Protein AF-A0A3P8JM02-F1 (afdb_monomer_lite)

Secondary structure (DSSP, 8-state):
--HHHHHHHHHHHHHHHH-----------------TTEEEEETTTEEEEEESS--HHHHHHTT--TT---EEEEE-SSBSHHHHHHHHHHHHTSS--------EE-GGGSSSEE-

InterPro domains:
  IPR037233 CcmK-like superfamily [G3DSA:3.30.70.1710] (45-115)
  IPR044870 Bacterial microcompartment (BMC) circularly permuted domain [PS51931] (37-115)

Foldseek 3Di:
DVVVVVVVVVVVVVVVVVPPPPPPQPPPPPPPPPDPQFDDADPQRKTKGKDQADDPVCCVVVVHDPVPRMDIDIWGQADQVVVVVVVVVVVVVDVDDDRDRDWDCGNPPDGGTID

Sequence (115 aa):
MRDNLVEQIISEVMNKQTDVSTNKKTAASFAGCGLTEFVGTALGHTIGLVIANVDHQLHEVMNIDKKYRSIGILGARTGAGPHIFAADEAIKATNSEILSIELARDTEGGGGTAA

pLDDT: mean 83.28, std 16.75, range [39.06, 96.75]

Structure (mmCIF, N/CA/C/O backbone):
data_AF-A0A3P8JM02-F1
#
_entry.id   AF-A0A3P8JM02-F1
#
loop_
_atom_site.group_PDB
_atom_site.id
_atom_site.type_symbol
_atom_site.label_atom_id
_atom_site.label_alt_id
_atom_site.label_comp_id
_atom_site.label_asym_id
_atom_site.label_entity_id
_atom_site.label_seq_id
_atom_site.pdbx_PDB_ins_code
_atom_site.Cartn_x
_atom_site.Cartn_y
_atom_site.Cartn_z
_atom_site.occupancy
_atom_site.B_iso_or_equiv
_atom_site.auth_seq_id
_atom_site.auth_comp_id
_atom_site.auth_asym_id
_atom_site.auth_atom_id
_atom_site.pdbx_PDB_model_num
ATOM 1 N N . MET A 1 1 ? 39.048 41.957 -17.847 1.00 60.03 1 MET A N 1
ATOM 2 C CA . MET A 1 1 ? 38.710 40.753 -18.652 1.00 60.03 1 MET A CA 1
ATOM 3 C C . MET A 1 1 ? 38.317 39.543 -17.804 1.00 60.03 1 MET A C 1
ATOM 5 O O . MET A 1 1 ? 37.527 38.754 -18.292 1.00 60.03 1 MET A O 1
ATOM 9 N N . ARG A 1 2 ? 38.813 39.382 -16.563 1.00 61.50 2 ARG A N 1
ATOM 10 C CA . ARG A 1 2 ? 38.375 38.297 -15.660 1.00 61.50 2 ARG A CA 1
ATOM 11 C C . ARG A 1 2 ? 37.018 38.566 -14.994 1.00 61.50 2 ARG A C 1
ATOM 13 O O . ARG A 1 2 ? 36.247 37.633 -14.833 1.00 61.50 2 ARG A O 1
ATOM 20 N N . ASP A 1 3 ? 36.702 39.825 -14.702 1.00 67.12 3 ASP A N 1
ATOM 21 C CA . ASP A 1 3 ? 35.469 40.193 -13.980 1.00 67.12 3 ASP A CA 1
ATOM 22 C C . ASP A 1 3 ? 34.203 39.961 -14.820 1.00 67.12 3 ASP A C 1
ATOM 24 O O . ASP A 1 3 ? 33.205 39.456 -14.322 1.00 67.12 3 ASP A O 1
ATOM 28 N N . ASN A 1 4 ? 34.303 40.191 -16.132 1.00 72.12 4 ASN A N 1
ATOM 29 C CA . ASN A 1 4 ? 33.218 39.959 -17.091 1.00 72.12 4 ASN A CA 1
ATOM 30 C C . ASN A 1 4 ? 32.846 38.465 -17.207 1.00 72.12 4 ASN A C 1
ATOM 32 O O . ASN A 1 4 ? 31.700 38.110 -17.458 1.00 72.12 4 ASN A O 1
ATOM 36 N N . LEU A 1 5 ? 33.827 37.577 -16.997 1.00 72.31 5 LEU A N 1
ATOM 37 C CA . LEU A 1 5 ? 33.626 36.130 -17.059 1.00 72.31 5 LEU A CA 1
ATOM 38 C C . LEU A 1 5 ? 32.936 35.607 -15.792 1.00 72.31 5 LEU A C 1
ATOM 40 O O . LEU A 1 5 ? 32.111 34.703 -15.860 1.00 72.31 5 LEU A O 1
ATOM 44 N N . VAL A 1 6 ? 33.252 36.198 -14.637 1.00 77.19 6 VAL A N 1
ATOM 45 C CA . VAL A 1 6 ? 32.606 35.870 -13.359 1.00 77.19 6 VAL A CA 1
ATOM 46 C C . VAL A 1 6 ? 31.141 36.305 -13.379 1.00 77.19 6 VAL A C 1
ATOM 48 O O . VAL A 1 6 ? 30.276 35.552 -12.944 1.00 77.19 6 VAL A O 1
ATOM 51 N N . GLU A 1 7 ? 30.844 37.469 -13.952 1.00 75.00 7 GLU A N 1
ATOM 52 C CA . GLU A 1 7 ? 29.476 37.973 -14.098 1.00 75.00 7 GLU A CA 1
ATOM 53 C C . GLU A 1 7 ? 28.639 37.117 -15.071 1.00 75.00 7 GLU A C 1
ATOM 55 O O . GLU A 1 7 ? 27.475 36.809 -14.797 1.00 75.00 7 GLU A O 1
ATOM 60 N N . GLN A 1 8 ? 29.252 36.615 -16.152 1.00 75.88 8 GLN A N 1
ATOM 61 C CA . GLN A 1 8 ? 28.626 35.618 -17.030 1.00 75.88 8 GLN A CA 1
ATOM 62 C C . GLN A 1 8 ? 28.358 34.287 -16.316 1.00 75.88 8 GLN A C 1
ATOM 64 O O . GLN A 1 8 ? 27.265 33.748 -16.437 1.00 75.88 8 GLN A O 1
ATOM 69 N N . ILE A 1 9 ? 29.301 33.775 -15.522 1.00 78.44 9 ILE A N 1
ATOM 70 C CA . ILE A 1 9 ? 29.109 32.512 -14.788 1.00 78.44 9 ILE A CA 1
ATOM 71 C C . ILE A 1 9 ? 28.016 32.654 -13.719 1.00 78.44 9 ILE A C 1
ATOM 73 O O . ILE A 1 9 ? 27.188 31.761 -13.564 1.00 78.44 9 ILE A O 1
ATOM 77 N N . ILE A 1 10 ? 27.974 33.777 -12.995 1.00 78.31 10 ILE A N 1
ATOM 78 C CA . ILE A 1 10 ? 26.951 34.025 -11.968 1.00 78.31 10 ILE A CA 1
ATOM 79 C C . ILE A 1 10 ? 25.565 34.161 -12.611 1.00 78.31 10 ILE A C 1
ATOM 81 O O . ILE A 1 10 ? 24.613 33.548 -12.130 1.00 78.31 10 ILE A O 1
ATOM 85 N N . SER A 1 11 ? 25.445 34.902 -13.717 1.00 76.00 11 SER A N 1
ATOM 86 C CA . SER A 1 11 ? 24.171 35.035 -14.439 1.00 76.00 11 SER A CA 1
ATOM 87 C C . SER A 1 11 ? 23.699 33.709 -15.044 1.00 76.00 11 SER A C 1
ATOM 89 O O . SER A 1 11 ? 22.511 33.393 -14.980 1.00 76.00 11 SER A O 1
ATOM 91 N N . GLU A 1 12 ? 24.613 32.883 -15.552 1.00 74.31 12 GLU A N 1
ATOM 92 C CA . GLU A 1 12 ? 24.294 31.562 -16.091 1.00 74.31 12 GLU A CA 1
ATOM 93 C C . GLU A 1 12 ? 23.843 30.586 -14.990 1.00 74.31 12 GLU A C 1
ATOM 95 O O . GLU A 1 12 ? 22.878 29.853 -15.189 1.00 74.31 12 GLU A O 1
ATOM 100 N N . VAL A 1 13 ? 24.449 30.626 -13.794 1.00 76.06 13 VAL A N 1
ATOM 101 C CA . VAL A 1 13 ? 24.028 29.822 -12.627 1.00 76.06 13 VAL A CA 1
ATOM 102 C C . VAL A 1 13 ? 22.674 30.278 -12.075 1.00 76.06 13 VAL A C 1
ATOM 104 O O . VAL A 1 13 ? 21.839 29.432 -11.753 1.00 76.06 13 VAL A O 1
ATOM 107 N N . MET A 1 14 ? 22.414 31.589 -12.016 1.00 70.62 14 MET A N 1
ATOM 108 C CA . MET A 1 14 ? 21.114 32.118 -11.580 1.00 70.62 14 MET A CA 1
ATOM 109 C C . MET A 1 14 ? 19.988 31.757 -12.558 1.00 70.62 14 MET A C 1
ATOM 111 O O . MET A 1 14 ? 18.904 31.385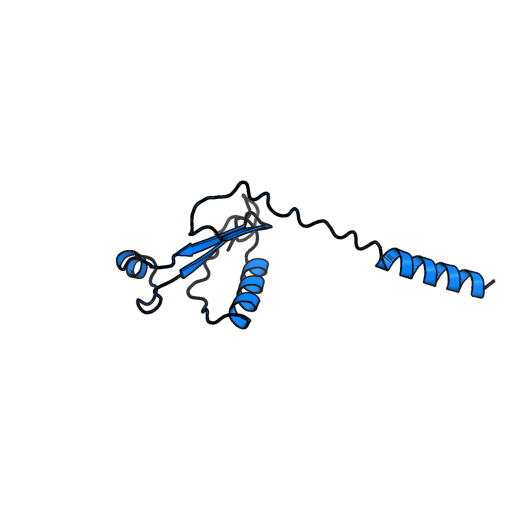 -12.113 1.00 70.62 14 MET A O 1
ATOM 115 N N . ASN A 1 15 ? 20.253 31.778 -13.868 1.00 67.56 15 ASN A N 1
ATOM 116 C CA . ASN A 1 15 ? 19.286 31.347 -14.882 1.00 67.56 15 ASN A CA 1
ATOM 117 C C . ASN A 1 15 ? 19.078 29.820 -14.883 1.00 67.56 15 ASN A C 1
ATOM 119 O O . ASN A 1 15 ? 17.959 29.342 -15.043 1.00 67.56 15 ASN A O 1
ATOM 123 N N . LYS A 1 16 ? 20.119 29.022 -14.613 1.00 63.81 16 LYS A N 1
ATOM 124 C CA . LYS A 1 16 ? 19.986 27.556 -14.512 1.00 63.81 16 LYS A CA 1
ATOM 125 C C . LYS A 1 16 ? 19.214 27.100 -13.271 1.00 63.81 16 LYS A C 1
ATOM 127 O O . LYS A 1 16 ? 18.683 25.993 -13.258 1.00 63.81 16 LYS A O 1
ATOM 132 N N . GLN A 1 17 ? 19.150 27.936 -12.233 1.00 52.75 17 GLN A N 1
ATOM 133 C CA . GLN A 1 17 ? 18.378 27.668 -11.019 1.00 52.75 17 GLN A CA 1
ATOM 134 C C . GLN A 1 17 ? 16.890 28.035 -11.172 1.00 52.75 17 GLN A C 1
ATOM 136 O O . GLN A 1 17 ? 16.057 27.503 -10.438 1.00 52.75 17 GLN A O 1
ATOM 141 N N . THR A 1 18 ? 16.533 28.876 -12.150 1.00 48.97 18 THR A N 1
ATOM 142 C CA . THR A 1 18 ? 15.137 29.180 -12.515 1.00 48.97 18 THR A CA 1
ATOM 143 C C . THR A 1 18 ? 14.584 28.261 -13.613 1.00 48.97 18 THR A C 1
ATOM 145 O O . THR A 1 18 ? 13.369 28.100 -13.697 1.00 48.97 18 THR A O 1
ATOM 148 N N . ASP A 1 19 ? 15.449 27.562 -14.357 1.00 44.47 19 ASP A N 1
ATOM 149 C CA . ASP A 1 19 ? 15.095 26.509 -15.327 1.00 44.47 19 ASP A CA 1
ATOM 150 C C . ASP A 1 19 ? 14.872 25.116 -14.706 1.00 44.47 19 ASP A C 1
ATOM 152 O O . ASP A 1 19 ? 14.818 24.097 -15.406 1.00 44.47 19 ASP A O 1
ATOM 156 N N . VAL A 1 20 ? 14.599 25.046 -13.397 1.00 45.78 20 VAL A N 1
ATOM 157 C CA . VAL A 1 20 ? 13.719 23.983 -12.896 1.00 45.78 20 VAL A CA 1
ATOM 158 C C . VAL A 1 20 ? 12.319 24.351 -13.362 1.00 45.78 20 VAL A C 1
ATOM 160 O O . VAL A 1 20 ? 11.488 24.852 -12.605 1.00 45.78 20 VAL A O 1
ATOM 163 N N . SER A 1 21 ? 12.087 24.120 -14.655 1.00 43.91 21 SER A N 1
ATOM 164 C CA . SER A 1 21 ? 10.765 23.925 -15.212 1.00 43.91 21 SER A CA 1
ATOM 165 C C . SER A 1 21 ? 10.057 22.984 -14.252 1.00 43.91 21 SER A C 1
ATOM 167 O O . SER A 1 21 ? 10.330 21.786 -14.158 1.00 43.91 21 SER A O 1
ATOM 169 N N . THR A 1 22 ? 9.202 23.588 -13.435 1.00 42.00 22 THR A N 1
ATOM 170 C CA . THR A 1 22 ? 8.213 22.900 -12.641 1.00 42.00 22 THR A CA 1
ATOM 171 C C . THR A 1 22 ? 7.375 22.206 -13.686 1.00 42.00 22 THR A C 1
ATOM 173 O O . THR A 1 22 ? 6.466 22.796 -14.267 1.00 42.00 22 THR A O 1
ATOM 176 N N . ASN A 1 23 ? 7.770 20.972 -14.006 1.00 42.00 23 ASN A N 1
ATOM 177 C CA . ASN A 1 23 ? 6.965 20.036 -14.745 1.00 42.00 23 ASN A CA 1
ATOM 178 C C . ASN A 1 23 ? 5.676 20.010 -13.943 1.00 42.00 23 ASN A C 1
ATOM 180 O O . ASN A 1 23 ? 5.647 19.463 -12.836 1.00 42.00 23 ASN A O 1
ATOM 184 N N . LYS A 1 24 ? 4.688 20.782 -14.415 1.00 42.50 24 LYS A N 1
ATOM 185 C CA . LYS A 1 24 ? 3.355 20.858 -13.849 1.00 42.50 24 LYS A CA 1
ATOM 186 C C . LYS A 1 24 ? 2.958 19.404 -13.783 1.00 42.50 24 LYS A C 1
ATOM 188 O O . LYS A 1 24 ? 2.650 18.818 -14.816 1.00 42.50 24 LYS A O 1
ATOM 193 N N . LYS A 1 25 ? 3.049 18.818 -12.584 1.00 43.56 25 LYS A N 1
ATOM 194 C CA . LYS A 1 25 ? 2.441 17.534 -12.284 1.00 43.56 25 LYS A CA 1
ATOM 195 C C . LYS A 1 25 ? 1.042 17.713 -12.822 1.00 43.56 25 LYS A C 1
ATOM 197 O O . LYS A 1 25 ? 0.338 18.605 -12.345 1.00 43.56 25 LYS A O 1
ATOM 202 N N . THR A 1 26 ? 0.719 17.009 -13.900 1.00 39.06 26 THR A N 1
ATOM 203 C CA . THR A 1 26 ? -0.619 17.009 -14.458 1.00 39.06 26 THR A CA 1
ATOM 204 C C . THR A 1 26 ? -1.476 16.616 -13.274 1.00 39.06 26 THR A C 1
ATOM 206 O O . THR A 1 26 ? -1.395 15.477 -12.815 1.00 39.06 26 THR A O 1
ATOM 209 N N . ALA A 1 27 ? -2.153 17.593 -12.666 1.00 45.84 27 ALA A N 1
ATOM 210 C CA . ALA A 1 27 ? -3.122 17.315 -11.633 1.00 45.84 27 ALA A CA 1
ATOM 211 C C . ALA A 1 27 ? -4.074 16.359 -12.330 1.00 45.84 27 ALA A C 1
ATOM 213 O O . ALA A 1 27 ? -4.656 16.731 -13.354 1.00 45.84 27 ALA A O 1
ATOM 214 N N . ALA A 1 28 ? -4.071 15.099 -11.890 1.00 50.12 28 ALA A N 1
ATOM 215 C CA . ALA A 1 28 ? -4.903 14.078 -12.484 1.00 50.12 28 ALA A CA 1
ATOM 216 C C . ALA A 1 28 ? -6.301 14.684 -12.567 1.00 50.12 28 ALA A C 1
ATOM 218 O O . ALA A 1 28 ? -6.834 15.177 -11.574 1.00 50.12 28 ALA A O 1
ATOM 219 N N . SER A 1 29 ? -6.807 14.782 -13.791 1.00 46.41 29 SER A N 1
ATOM 220 C CA . SER A 1 29 ? -8.137 15.284 -14.079 1.00 46.41 29 SER A CA 1
ATOM 221 C C . SER A 1 29 ? -9.110 14.460 -13.244 1.00 46.41 29 SER A C 1
ATOM 223 O O . SER A 1 29 ? -9.401 13.320 -13.601 1.00 46.41 29 SER A O 1
ATOM 225 N N . PHE A 1 30 ? -9.593 15.015 -12.130 1.00 54.94 30 PHE A N 1
ATOM 226 C CA . PHE A 1 30 ? -10.674 14.440 -11.335 1.00 54.94 30 PHE A CA 1
ATOM 227 C C . PHE A 1 30 ? -11.985 14.614 -12.114 1.00 54.94 30 PHE A C 1
ATOM 229 O O . PHE A 1 30 ? -12.887 15.339 -11.703 1.00 54.94 30 PHE A O 1
ATOM 236 N N . ALA A 1 31 ? -12.099 13.953 -13.267 1.00 57.09 31 ALA A N 1
ATOM 237 C CA . ALA A 1 31 ? -13.394 13.522 -13.769 1.00 57.09 31 ALA A CA 1
ATOM 238 C C . ALA A 1 31 ? -13.875 12.476 -12.753 1.00 57.09 31 ALA A C 1
ATOM 240 O O . ALA A 1 31 ? -13.504 11.308 -12.820 1.00 57.09 31 ALA A O 1
ATOM 241 N N . GLY A 1 32 ? -14.506 12.987 -11.693 1.00 60.34 32 GLY A N 1
ATOM 242 C CA . GLY A 1 32 ? -14.510 12.392 -10.364 1.00 60.34 32 GLY A CA 1
ATOM 243 C C . GLY A 1 32 ? -15.092 10.991 -10.347 1.00 60.34 32 GLY A C 1
ATOM 244 O O . GLY A 1 32 ? -16.288 10.804 -10.564 1.00 60.34 32 GLY A O 1
ATOM 245 N N . CYS A 1 33 ? -14.246 10.013 -10.033 1.00 70.62 33 CYS A N 1
ATOM 246 C CA . CYS A 1 33 ? -14.717 8.743 -9.514 1.00 70.62 33 CYS A CA 1
ATOM 247 C C . CYS A 1 33 ? -15.559 9.049 -8.265 1.00 70.62 33 CYS A C 1
ATOM 249 O O . CYS A 1 33 ? -15.034 9.554 -7.277 1.00 70.62 33 CYS A O 1
ATOM 251 N N . GLY A 1 34 ? -16.871 8.811 -8.334 1.00 83.56 34 GLY A N 1
ATOM 252 C CA . GLY A 1 34 ? -17.809 9.074 -7.235 1.00 83.56 34 GLY A CA 1
ATOM 253 C C . GLY A 1 34 ? -17.797 8.002 -6.142 1.00 83.56 34 GLY A C 1
ATOM 254 O O . GLY A 1 34 ? -18.699 7.978 -5.309 1.00 83.56 34 GLY A O 1
ATOM 255 N N . LEU A 1 35 ? -16.823 7.090 -6.181 1.00 90.19 35 LEU A N 1
ATOM 256 C CA . LEU A 1 35 ? -16.660 6.031 -5.195 1.00 90.19 35 LEU A CA 1
ATOM 257 C C . LEU A 1 35 ? -15.884 6.565 -3.998 1.00 90.19 35 LEU A C 1
ATOM 259 O O . LEU A 1 35 ? -14.838 7.193 -4.151 1.00 90.19 35 LEU A O 1
ATOM 263 N N . THR A 1 36 ? -16.384 6.276 -2.803 1.00 91.00 36 THR A N 1
ATOM 264 C CA . THR A 1 36 ? -15.767 6.695 -1.538 1.00 91.00 36 THR A CA 1
ATOM 265 C C . THR A 1 36 ? -14.433 6.010 -1.264 1.00 91.00 36 THR A C 1
ATOM 267 O O . THR A 1 36 ? -13.614 6.515 -0.505 1.00 91.00 36 THR A O 1
ATOM 270 N N . GLU A 1 37 ? -14.217 4.862 -1.895 1.00 94.06 37 GLU A N 1
ATOM 271 C CA . GLU A 1 37 ? -13.021 4.047 -1.794 1.00 94.06 37 GLU A CA 1
ATOM 272 C C . GLU A 1 37 ? -11.880 4.617 -2.633 1.00 94.06 37 GLU A C 1
ATOM 274 O O . GLU A 1 37 ? -10.724 4.289 -2.389 1.00 94.06 37 GLU A O 1
ATOM 279 N N . PHE A 1 38 ? -12.177 5.455 -3.627 1.00 95.00 38 PHE A N 1
ATOM 280 C CA . PHE A 1 38 ? -11.163 6.031 -4.495 1.00 95.00 38 PHE A CA 1
ATOM 281 C C . PHE A 1 38 ? -10.490 7.235 -3.837 1.00 95.00 38 PHE A C 1
ATOM 283 O O . PHE A 1 38 ? -11.146 8.216 -3.491 1.00 95.00 38 PHE A O 1
ATOM 290 N N . VAL A 1 39 ? -9.160 7.190 -3.731 1.00 92.88 39 VAL A N 1
ATOM 291 C CA . VAL A 1 39 ? -8.364 8.297 -3.182 1.00 92.88 39 VAL A CA 1
ATOM 292 C C . VAL A 1 39 ? -7.688 9.094 -4.293 1.00 92.88 39 VAL A C 1
ATOM 294 O O . VAL A 1 39 ? -7.737 10.323 -4.300 1.00 92.88 39 VAL A O 1
ATOM 297 N N . GLY A 1 40 ? -7.048 8.414 -5.248 1.00 92.88 40 GLY A N 1
ATOM 298 C CA . GLY A 1 40 ? -6.338 9.095 -6.325 1.00 92.88 40 GLY A CA 1
ATOM 299 C C . GLY A 1 40 ? -5.483 8.182 -7.194 1.00 92.88 40 GLY A C 1
ATOM 300 O O . GLY A 1 40 ? -5.389 6.977 -6.971 1.00 92.88 40 GLY A O 1
ATOM 301 N N . THR A 1 41 ? -4.835 8.791 -8.185 1.00 94.00 41 THR A N 1
ATOM 302 C CA . THR A 1 41 ? -3.908 8.121 -9.106 1.00 94.00 41 THR A CA 1
ATOM 303 C C . THR A 1 41 ? -2.565 8.837 -9.166 1.00 94.00 41 THR A C 1
ATOM 305 O O . THR A 1 41 ? -2.508 10.056 -8.996 1.00 94.00 41 THR A O 1
ATOM 308 N N . ALA A 1 42 ? -1.492 8.111 -9.478 1.00 93.06 42 ALA A N 1
ATOM 309 C CA . ALA A 1 42 ? -0.149 8.671 -9.630 1.00 93.06 42 ALA A CA 1
ATOM 310 C C . ALA A 1 42 ? 0.643 8.009 -10.777 1.00 93.06 42 ALA A C 1
ATOM 312 O O . ALA A 1 42 ? 0.130 7.163 -11.514 1.00 93.06 42 ALA A O 1
ATOM 313 N N . LEU A 1 43 ? 1.905 8.422 -10.942 1.00 92.81 43 LEU A N 1
ATOM 314 C CA . LEU A 1 43 ? 2.834 7.893 -11.951 1.00 92.81 43 LEU A CA 1
ATOM 315 C C . LEU A 1 43 ? 2.997 6.370 -11.835 1.00 92.81 43 LEU A C 1
ATOM 317 O O . LEU A 1 43 ? 2.868 5.826 -10.745 1.00 92.81 43 LEU A O 1
ATOM 321 N N . GLY A 1 44 ? 3.296 5.687 -12.944 1.00 90.50 44 GLY A N 1
ATOM 322 C CA . GLY A 1 44 ? 3.429 4.220 -12.968 1.00 90.50 44 GLY A CA 1
ATOM 323 C C . GLY A 1 44 ? 2.090 3.472 -12.972 1.00 90.50 44 GLY A C 1
ATOM 324 O O . GLY A 1 44 ? 2.031 2.328 -12.526 1.00 90.50 44 GLY A O 1
ATOM 325 N N . HIS A 1 45 ? 1.023 4.130 -13.449 1.00 93.94 45 HIS A N 1
ATOM 326 C CA . HIS A 1 45 ? -0.364 3.647 -13.392 1.00 93.94 45 HIS A CA 1
ATOM 327 C C . HIS A 1 45 ? -0.768 3.243 -11.973 1.00 93.94 45 HIS A C 1
ATOM 329 O O . HIS A 1 45 ? -1.311 2.164 -11.743 1.00 93.94 45 HIS A O 1
ATOM 335 N N . THR A 1 46 ? -0.453 4.121 -11.023 1.00 95.00 46 THR A N 1
ATOM 336 C CA . THR A 1 46 ? -0.725 3.890 -9.608 1.00 95.00 46 THR A CA 1
ATOM 337 C C . THR A 1 46 ? -2.136 4.313 -9.268 1.00 95.00 46 THR A C 1
ATOM 339 O O . THR A 1 46 ? -2.569 5.385 -9.697 1.00 95.00 46 THR A O 1
ATOM 342 N N . ILE A 1 47 ? -2.807 3.529 -8.439 1.00 95.06 47 ILE A N 1
ATOM 343 C CA . ILE A 1 47 ? -4.087 3.847 -7.823 1.00 95.06 47 ILE A CA 1
ATOM 344 C C . ILE A 1 47 ? -3.989 3.671 -6.306 1.00 95.06 47 ILE A C 1
ATOM 346 O O . ILE A 1 47 ? -3.371 2.729 -5.811 1.00 95.06 47 ILE A O 1
ATOM 350 N N . GLY A 1 48 ? -4.587 4.608 -5.577 1.00 96.00 48 GLY A N 1
ATOM 351 C CA . GLY A 1 48 ? -4.792 4.524 -4.137 1.00 96.00 48 GLY A CA 1
ATOM 352 C C . GLY A 1 48 ? -6.268 4.306 -3.832 1.00 96.00 48 GLY A C 1
ATOM 353 O O . GLY A 1 48 ? -7.116 5.075 -4.300 1.00 96.00 48 GLY A O 1
ATOM 354 N N . LEU A 1 49 ? -6.560 3.275 -3.043 1.00 96.38 49 LEU A N 1
ATOM 355 C CA . LEU A 1 49 ? -7.901 2.921 -2.588 1.00 96.38 49 LEU A CA 1
ATOM 356 C C . LEU A 1 49 ? -7.940 2.777 -1.062 1.00 96.38 49 LEU A C 1
ATOM 358 O O . LEU A 1 49 ? -6.925 2.476 -0.435 1.00 96.38 49 LEU A O 1
ATOM 362 N N . VAL A 1 50 ? -9.116 2.949 -0.461 1.00 95.50 50 VAL A N 1
ATOM 3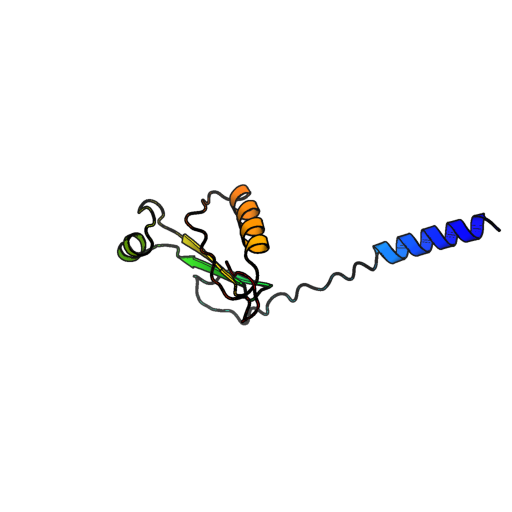63 C CA . VAL A 1 50 ? -9.350 2.709 0.970 1.00 95.50 50 VAL A CA 1
ATOM 364 C C . VAL A 1 50 ? -10.667 1.970 1.175 1.00 95.50 50 VAL A C 1
ATOM 366 O O . VAL A 1 50 ? -11.712 2.403 0.705 1.00 95.50 50 VAL A O 1
ATOM 369 N N . ILE A 1 51 ? -10.629 0.884 1.945 1.00 95.12 51 ILE A N 1
ATOM 370 C CA . ILE A 1 51 ? -11.815 0.184 2.442 1.00 95.12 51 ILE A CA 1
ATOM 371 C C . ILE A 1 51 ? -11.976 0.550 3.916 1.00 95.12 51 ILE A C 1
ATOM 373 O O . ILE A 1 51 ? -11.157 0.164 4.748 1.00 95.12 51 ILE A O 1
ATOM 377 N N . ALA A 1 52 ? -13.023 1.303 4.256 1.00 93.38 52 ALA A N 1
ATOM 378 C CA . ALA A 1 52 ? -13.234 1.785 5.625 1.00 93.38 52 ALA A CA 1
ATOM 379 C C . ALA A 1 52 ? -13.713 0.693 6.597 1.00 93.38 52 ALA A C 1
ATOM 381 O O . ALA A 1 52 ? -13.467 0.781 7.800 1.00 93.38 52 ALA A O 1
ATOM 382 N N . ASN A 1 53 ? -14.432 -0.309 6.087 1.00 93.62 53 ASN A N 1
ATOM 383 C CA . ASN A 1 53 ? -14.924 -1.428 6.877 1.00 93.62 53 ASN A CA 1
ATOM 384 C C . ASN A 1 53 ? -14.812 -2.728 6.085 1.00 93.62 53 ASN A C 1
ATOM 386 O O . ASN A 1 53 ? -15.626 -3.000 5.205 1.00 93.62 53 ASN A O 1
ATOM 390 N N . VAL A 1 54 ? -13.786 -3.500 6.410 1.00 91.94 54 VAL A N 1
ATOM 391 C CA . VAL A 1 54 ? -13.444 -4.748 5.735 1.00 91.94 54 VAL A CA 1
ATOM 392 C C . VAL A 1 54 ? -14.346 -5.880 6.220 1.00 91.94 54 VAL A C 1
ATOM 394 O O . VAL A 1 54 ? -14.655 -5.985 7.408 1.00 91.94 54 VAL A O 1
ATOM 397 N N . ASP A 1 55 ? -14.787 -6.724 5.288 1.00 92.75 55 ASP A N 1
ATOM 398 C CA . ASP A 1 55 ? -15.576 -7.909 5.613 1.00 92.75 55 ASP A CA 1
ATOM 399 C C . ASP A 1 55 ? -14.713 -9.007 6.257 1.00 92.75 55 ASP A C 1
ATOM 401 O O . ASP A 1 55 ? -13.534 -9.178 5.938 1.00 92.75 55 ASP A O 1
ATOM 405 N N . HIS A 1 56 ? -15.311 -9.796 7.149 1.00 88.75 56 HIS A N 1
ATOM 406 C CA . HIS A 1 56 ? -14.610 -10.858 7.865 1.00 88.75 56 HIS A CA 1
ATOM 407 C C . HIS A 1 56 ? -14.034 -11.940 6.945 1.00 88.75 56 HIS A C 1
ATOM 409 O O . HIS A 1 56 ? -12.960 -12.467 7.224 1.00 88.75 56 HIS A O 1
ATOM 415 N N . GLN A 1 57 ? -14.720 -12.258 5.846 1.00 91.88 57 GLN A N 1
ATOM 416 C CA . GLN A 1 57 ? -14.227 -13.232 4.874 1.00 91.88 57 GLN A CA 1
ATOM 417 C C . GLN A 1 57 ? -12.983 -12.704 4.155 1.00 91.88 57 GLN A C 1
ATOM 419 O O . GLN A 1 57 ? -12.067 -13.470 3.861 1.00 91.88 57 GLN A O 1
ATOM 424 N N . LEU A 1 58 ? -12.906 -11.387 3.925 1.00 90.50 58 LEU A N 1
ATOM 425 C CA . LEU A 1 58 ? -11.749 -10.778 3.275 1.00 90.50 58 LEU A CA 1
ATOM 426 C C . LEU A 1 58 ? -10.507 -10.832 4.172 1.00 90.50 58 LEU A C 1
ATOM 428 O O . LEU A 1 58 ? -9.418 -11.113 3.679 1.00 90.50 58 LEU A O 1
ATOM 432 N N . HIS A 1 59 ? -10.677 -10.655 5.487 1.00 90.88 59 HIS A N 1
ATOM 433 C CA . HIS A 1 59 ? -9.599 -10.862 6.459 1.00 90.88 59 HIS A CA 1
ATOM 434 C C . HIS A 1 59 ? -8.981 -12.260 6.364 1.00 90.88 59 HIS A C 1
ATOM 436 O O . HIS A 1 59 ? -7.763 -12.404 6.426 1.00 90.88 59 HIS A O 1
ATOM 442 N N . GLU A 1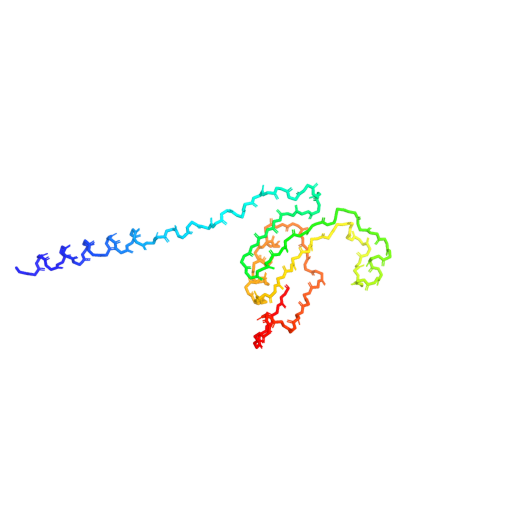 60 ? -9.813 -13.289 6.198 1.00 90.25 60 GLU A N 1
ATOM 443 C CA . GLU A 1 60 ? -9.359 -14.680 6.135 1.00 90.25 60 GLU A CA 1
ATOM 444 C C . GLU A 1 60 ? -8.654 -14.992 4.815 1.00 90.25 60 GLU A C 1
ATOM 446 O O . GLU A 1 60 ? -7.580 -15.590 4.822 1.00 90.25 60 GLU A O 1
ATOM 451 N N . VAL A 1 61 ? -9.212 -14.537 3.690 1.00 92.88 61 VAL A N 1
ATOM 452 C CA . VAL A 1 61 ? -8.632 -14.768 2.359 1.00 92.88 61 VAL A CA 1
ATOM 453 C C . VAL A 1 61 ? -7.306 -14.030 2.183 1.00 92.88 61 VAL A C 1
ATOM 455 O O . VAL A 1 61 ? -6.368 -14.589 1.621 1.00 92.88 61 VAL A O 1
ATOM 458 N N . MET A 1 62 ? -7.209 -12.791 2.673 1.00 88.94 62 MET A N 1
ATOM 459 C CA . MET A 1 62 ? -5.995 -11.976 2.554 1.00 88.94 62 MET A CA 1
ATOM 460 C C . MET A 1 62 ? -4.982 -12.225 3.680 1.00 88.94 62 MET A C 1
ATOM 462 O O . MET A 1 62 ? -3.923 -11.605 3.691 1.00 88.94 62 MET A O 1
ATOM 466 N N . ASN A 1 63 ? -5.292 -13.121 4.626 1.00 90.38 63 ASN A N 1
ATOM 467 C CA . ASN A 1 63 ? -4.466 -13.405 5.801 1.00 90.38 63 ASN A CA 1
ATOM 468 C C . ASN A 1 63 ? -4.121 -12.137 6.617 1.00 90.38 63 ASN A C 1
ATOM 470 O O . ASN A 1 63 ? -2.987 -11.940 7.056 1.00 90.38 63 ASN A O 1
ATOM 474 N N . ILE A 1 64 ? -5.115 -11.264 6.808 1.00 89.62 64 ILE A N 1
ATOM 475 C CA . ILE A 1 64 ? -4.992 -9.997 7.537 1.00 89.62 64 ILE A CA 1
ATOM 476 C C . ILE A 1 64 ? -5.616 -10.140 8.922 1.00 89.62 64 ILE A C 1
ATOM 478 O O . ILE A 1 64 ? -6.742 -10.618 9.065 1.00 89.62 64 ILE A O 1
ATOM 482 N N . ASP A 1 65 ? -4.921 -9.651 9.950 1.00 89.69 65 ASP A N 1
ATOM 483 C CA . ASP A 1 65 ? -5.427 -9.647 11.323 1.00 89.69 65 ASP A CA 1
ATOM 484 C C . ASP A 1 65 ? -6.783 -8.920 11.415 1.00 89.69 65 ASP A C 1
ATOM 486 O O . ASP A 1 65 ? -6.961 -7.795 10.937 1.00 89.69 65 ASP A O 1
ATOM 490 N N . LYS A 1 66 ? -7.745 -9.573 12.070 1.00 88.81 66 LYS A N 1
ATOM 491 C CA . LYS A 1 66 ? -9.124 -9.110 12.269 1.00 88.81 66 LYS A CA 1
ATOM 492 C C . LYS A 1 66 ? -9.206 -7.805 13.077 1.00 88.81 66 LYS A C 1
ATOM 494 O O . LYS A 1 66 ? -10.268 -7.190 13.119 1.00 88.81 66 LYS A O 1
ATOM 499 N N . LYS A 1 67 ? -8.109 -7.355 13.704 1.00 91.56 67 LYS A N 1
ATOM 500 C CA . LYS A 1 67 ? -8.038 -6.048 14.381 1.00 91.56 67 LYS A CA 1
ATOM 501 C C . LYS A 1 67 ? -8.099 -4.847 13.419 1.00 91.56 67 LYS A C 1
ATOM 503 O O . LYS A 1 67 ? -8.520 -3.769 13.840 1.00 91.56 67 LYS A O 1
ATOM 508 N N . TYR A 1 68 ? -7.700 -4.997 12.151 1.00 92.31 68 TYR A N 1
ATOM 509 C CA . TYR A 1 68 ? -7.677 -3.884 11.190 1.00 92.31 68 TYR A CA 1
ATOM 510 C C . TYR A 1 68 ? -9.025 -3.713 10.486 1.00 92.31 68 TYR A C 1
ATOM 512 O O . TYR A 1 68 ? -9.262 -4.261 9.420 1.00 92.31 68 TYR A O 1
ATOM 520 N N . ARG A 1 69 ? -9.910 -2.888 11.049 1.00 93.88 69 ARG A N 1
ATOM 521 C CA . ARG A 1 69 ? -11.220 -2.599 10.437 1.00 93.88 69 ARG A CA 1
ATOM 522 C C . ARG A 1 69 ? -11.121 -1.933 9.056 1.00 93.88 69 ARG A C 1
ATOM 524 O O . ARG A 1 69 ? -12.026 -2.097 8.242 1.00 93.88 69 ARG A O 1
ATOM 531 N N . SER A 1 70 ? -10.057 -1.173 8.810 1.00 94.00 70 SER A N 1
ATOM 532 C CA . SER A 1 70 ? -9.851 -0.413 7.578 1.00 94.00 70 SER A CA 1
ATOM 533 C C . SER A 1 70 ? -8.519 -0.757 6.931 1.00 94.00 70 SER A C 1
ATOM 535 O O . SER A 1 70 ? -7.511 -0.861 7.630 1.00 94.00 70 SER A O 1
ATOM 537 N N . ILE A 1 71 ? -8.507 -0.861 5.603 1.00 95.12 71 ILE A N 1
ATOM 538 C CA . ILE A 1 71 ? -7.311 -1.170 4.814 1.00 95.12 71 ILE A CA 1
ATOM 539 C C . ILE A 1 71 ? -7.134 -0.102 3.736 1.00 95.12 71 ILE A C 1
ATOM 541 O O . ILE A 1 71 ? -8.073 0.223 3.008 1.00 95.12 71 ILE A O 1
ATOM 545 N N . GLY A 1 72 ? -5.916 0.427 3.634 1.00 95.50 72 GLY A N 1
ATOM 546 C CA . GLY A 1 72 ? -5.463 1.198 2.481 1.00 95.50 72 GLY A CA 1
ATOM 547 C C . GLY A 1 72 ? -4.775 0.274 1.482 1.00 95.50 72 GLY A C 1
ATOM 548 O O . GLY A 1 72 ? -3.987 -0.582 1.878 1.00 95.50 72 GLY A O 1
ATOM 549 N N . ILE A 1 73 ? -5.074 0.444 0.200 1.00 95.56 73 ILE A N 1
ATOM 550 C CA . ILE A 1 73 ? -4.487 -0.331 -0.892 1.00 95.56 73 ILE A CA 1
ATOM 551 C C . ILE A 1 73 ? -3.770 0.646 -1.817 1.00 95.56 73 ILE A C 1
ATOM 553 O O . ILE A 1 73 ? -4.363 1.614 -2.297 1.00 95.56 73 ILE A O 1
ATOM 557 N N . LEU A 1 74 ? -2.496 0.377 -2.075 1.00 95.50 74 LEU A N 1
ATOM 558 C CA . LEU A 1 74 ? -1.701 1.057 -3.085 1.00 95.50 74 LEU A CA 1
ATOM 559 C C . LEU A 1 74 ? -1.316 0.010 -4.123 1.00 95.50 74 LEU A C 1
ATOM 561 O O . LEU A 1 74 ? -0.764 -1.015 -3.747 1.00 95.50 74 LEU A O 1
ATOM 565 N N . GLY A 1 75 ? -1.624 0.257 -5.392 1.00 95.12 75 GLY A N 1
ATOM 566 C CA . GLY A 1 75 ? -1.240 -0.647 -6.473 1.00 95.12 75 GLY A CA 1
ATOM 567 C C . GLY A 1 75 ? -0.794 0.125 -7.701 1.00 95.12 75 GLY A C 1
ATOM 568 O O . GLY A 1 75 ? -1.356 1.175 -8.012 1.00 95.12 75 GLY A O 1
ATOM 569 N N . ALA A 1 76 ? 0.208 -0.386 -8.400 1.00 95.62 76 ALA A N 1
ATOM 570 C CA . ALA A 1 76 ? 0.819 0.203 -9.578 1.00 95.62 76 ALA A CA 1
ATOM 571 C C . ALA A 1 76 ? 1.140 -0.868 -10.624 1.00 95.62 76 ALA A C 1
ATOM 573 O O . ALA A 1 76 ? 1.285 -2.045 -10.319 1.00 95.62 76 ALA A O 1
ATOM 574 N N . ARG A 1 77 ? 1.274 -0.462 -11.890 1.00 94.56 77 ARG A N 1
ATOM 575 C CA . ARG A 1 77 ? 1.697 -1.369 -12.978 1.00 94.56 77 ARG A CA 1
ATOM 576 C C . ARG A 1 77 ? 3.207 -1.353 -13.189 1.00 94.56 77 ARG A C 1
ATOM 578 O O . ARG A 1 77 ? 3.780 -2.325 -13.683 1.00 94.56 77 ARG A O 1
ATOM 585 N N . THR A 1 78 ? 3.856 -0.246 -12.826 1.00 93.75 78 THR A N 1
ATOM 586 C CA . THR A 1 78 ? 5.275 -0.018 -13.107 1.00 93.75 78 THR A CA 1
ATOM 587 C C . THR A 1 78 ? 5.985 0.633 -11.925 1.00 93.75 78 THR A C 1
ATOM 589 O O . THR A 1 78 ? 5.709 1.781 -11.580 1.00 93.75 78 THR A O 1
ATOM 592 N N . GLY A 1 79 ? 6.980 -0.080 -11.389 1.00 90.38 79 GLY A N 1
ATOM 593 C CA . GLY A 1 79 ? 7.826 0.373 -10.289 1.00 90.38 79 GLY A CA 1
ATOM 594 C C . GLY A 1 79 ? 7.353 -0.190 -8.954 1.00 90.38 79 GLY A C 1
ATOM 595 O O . GLY A 1 79 ? 6.200 -0.029 -8.591 1.00 90.38 79 GLY A O 1
ATOM 596 N N . ALA A 1 80 ? 8.260 -0.857 -8.237 1.00 92.75 80 ALA A N 1
ATOM 597 C CA . ALA A 1 80 ? 8.005 -1.364 -6.890 1.00 92.75 80 ALA A CA 1
ATOM 598 C C . ALA A 1 80 ? 8.751 -0.546 -5.829 1.00 92.75 80 ALA A C 1
ATOM 600 O O . ALA A 1 80 ? 8.149 0.039 -4.936 1.00 92.75 80 ALA A O 1
ATOM 601 N N . GLY A 1 81 ? 10.077 -0.437 -5.967 1.00 94.38 81 GLY A N 1
ATOM 602 C CA . GLY A 1 81 ? 10.926 0.313 -5.035 1.00 94.38 81 GLY A CA 1
ATOM 603 C C . GLY A 1 81 ? 10.464 1.756 -4.770 1.00 94.38 81 GLY A C 1
ATOM 604 O O . GLY A 1 81 ? 10.365 2.128 -3.602 1.00 94.38 81 GLY A O 1
ATOM 605 N N . PRO A 1 82 ? 10.129 2.562 -5.801 1.00 94.31 82 PRO A N 1
ATOM 606 C CA . PRO A 1 82 ? 9.629 3.924 -5.595 1.00 94.31 82 PRO A CA 1
ATOM 607 C C . PRO A 1 82 ? 8.350 3.987 -4.751 1.00 94.31 82 PRO A C 1
ATOM 609 O O . PRO A 1 82 ? 8.199 4.889 -3.930 1.00 94.31 82 PRO A O 1
ATOM 612 N N . HIS A 1 83 ? 7.447 3.023 -4.924 1.00 95.12 83 HIS A N 1
ATOM 613 C CA . HIS A 1 83 ? 6.172 2.958 -4.211 1.00 95.12 83 HIS A CA 1
ATOM 614 C C . HIS A 1 83 ? 6.341 2.478 -2.781 1.00 95.12 83 HIS A C 1
ATOM 616 O O . HIS A 1 83 ? 5.741 3.058 -1.885 1.00 95.12 83 HIS A O 1
ATOM 622 N N . ILE A 1 84 ? 7.212 1.495 -2.553 1.00 95.81 84 ILE A N 1
ATOM 623 C CA . ILE A 1 84 ? 7.578 1.053 -1.203 1.00 95.81 84 ILE A CA 1
ATOM 624 C C . ILE A 1 84 ? 8.220 2.208 -0.430 1.00 95.81 84 ILE A C 1
ATOM 626 O O . ILE A 1 84 ? 7.881 2.438 0.726 1.00 95.81 84 ILE A O 1
ATOM 630 N N . PHE A 1 85 ? 9.095 2.983 -1.074 1.00 95.50 85 PHE A N 1
ATOM 631 C CA . PHE A 1 85 ? 9.703 4.157 -0.449 1.00 95.50 85 PHE A CA 1
ATOM 632 C C . PHE A 1 85 ? 8.666 5.247 -0.139 1.00 95.50 85 PHE A C 1
ATOM 634 O O . PHE A 1 85 ? 8.692 5.850 0.929 1.00 95.50 85 PHE A O 1
ATOM 641 N N . ALA A 1 86 ? 7.709 5.475 -1.042 1.00 94.62 86 ALA A N 1
ATOM 642 C CA . ALA A 1 86 ? 6.603 6.392 -0.782 1.00 94.62 86 ALA A CA 1
ATOM 643 C C . ALA A 1 86 ? 5.699 5.909 0.369 1.00 94.62 86 ALA A C 1
ATOM 645 O O . ALA A 1 86 ? 5.243 6.724 1.171 1.00 94.62 86 ALA A O 1
ATOM 646 N N . ALA A 1 87 ? 5.456 4.599 0.468 1.00 94.88 87 ALA A N 1
ATOM 647 C CA . ALA A 1 87 ? 4.681 3.998 1.549 1.00 94.88 87 ALA A CA 1
ATOM 648 C C . ALA A 1 87 ? 5.393 4.119 2.907 1.00 94.88 87 ALA A C 1
ATOM 650 O O . ALA A 1 87 ? 4.740 4.421 3.903 1.00 94.88 87 ALA A O 1
ATOM 651 N N . ASP A 1 88 ? 6.719 3.961 2.945 1.00 95.88 88 ASP A N 1
ATOM 652 C CA . ASP A 1 88 ? 7.531 4.169 4.151 1.00 95.88 88 ASP A CA 1
ATOM 653 C C . ASP A 1 88 ? 7.375 5.601 4.696 1.00 95.88 88 ASP A C 1
ATOM 655 O O . ASP A 1 88 ? 7.096 5.804 5.879 1.00 95.88 88 ASP A O 1
ATOM 659 N N . GLU A 1 89 ? 7.436 6.609 3.822 1.00 96.31 89 GLU A N 1
ATOM 660 C CA . GLU A 1 89 ? 7.196 8.004 4.215 1.00 96.31 89 GLU A CA 1
ATOM 661 C C . GLU A 1 89 ? 5.751 8.251 4.681 1.00 96.31 89 GLU A C 1
ATOM 663 O O . GLU A 1 89 ? 5.522 8.965 5.660 1.00 96.31 89 GLU A O 1
ATOM 668 N N . ALA A 1 90 ? 4.761 7.631 4.031 1.00 94.25 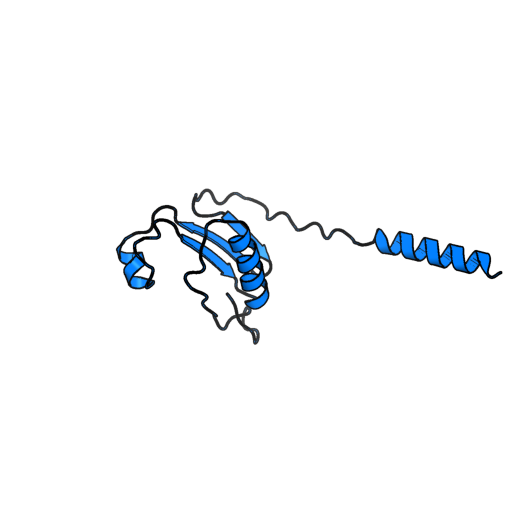90 ALA A N 1
ATOM 669 C CA . ALA A 1 90 ? 3.360 7.756 4.432 1.00 94.25 90 ALA A CA 1
ATOM 670 C C . ALA A 1 90 ? 3.092 7.152 5.820 1.00 94.25 90 ALA A C 1
ATOM 672 O O . ALA A 1 90 ? 2.295 7.684 6.596 1.00 94.25 90 ALA A O 1
ATOM 673 N N . ILE A 1 91 ? 3.770 6.058 6.159 1.00 96.25 91 ILE A N 1
ATOM 674 C CA . ILE A 1 91 ? 3.594 5.372 7.441 1.00 96.25 91 ILE A CA 1
ATOM 675 C C . ILE A 1 91 ? 4.275 6.123 8.572 1.00 96.25 91 ILE A C 1
ATOM 677 O O . ILE A 1 91 ? 3.695 6.243 9.642 1.00 96.25 91 ILE A O 1
ATOM 681 N N . LYS A 1 92 ? 5.431 6.745 8.329 1.00 96.12 92 LYS A N 1
ATOM 682 C CA . LYS A 1 92 ? 6.039 7.658 9.312 1.00 96.12 92 LYS A CA 1
ATOM 683 C C . LYS A 1 92 ? 5.122 8.834 9.663 1.00 96.12 92 LYS A C 1
ATOM 685 O O . LYS A 1 92 ? 5.181 9.345 10.778 1.00 96.12 92 LYS A O 1
ATOM 690 N N . ALA A 1 93 ? 4.289 9.270 8.718 1.00 96.75 93 ALA A N 1
ATOM 691 C CA . ALA A 1 93 ? 3.374 10.395 8.891 1.00 96.75 93 ALA A CA 1
ATOM 692 C C . ALA A 1 93 ? 1.987 10.007 9.438 1.00 96.75 93 ALA A C 1
ATOM 694 O O . ALA A 1 93 ? 1.192 10.895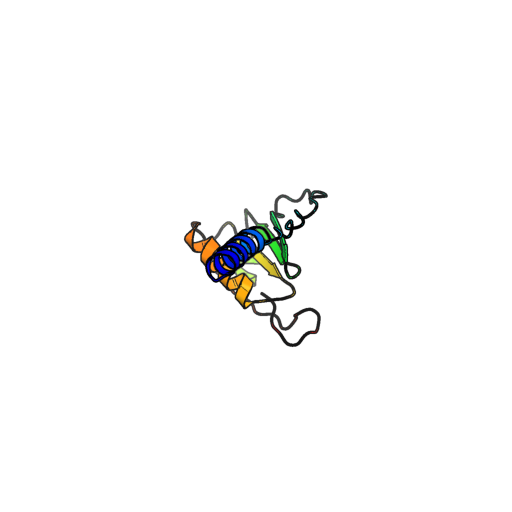 9.753 1.00 96.75 93 ALA A O 1
ATOM 695 N N . THR A 1 94 ? 1.657 8.715 9.532 1.00 95.62 94 THR A N 1
ATOM 696 C CA . THR A 1 94 ? 0.309 8.244 9.890 1.00 95.62 94 THR A CA 1
ATOM 697 C C . THR A 1 94 ? 0.347 7.143 10.948 1.00 95.62 94 THR A C 1
ATOM 699 O O . THR A 1 94 ? 1.396 6.610 11.279 1.00 95.62 94 THR A O 1
ATOM 702 N N . ASN A 1 95 ? -0.811 6.786 11.506 1.00 95.56 95 ASN A N 1
ATOM 703 C CA . ASN A 1 95 ? -0.937 5.643 12.416 1.00 95.56 95 ASN A CA 1
ATOM 704 C C . ASN A 1 95 ? -1.342 4.374 11.647 1.00 95.56 95 ASN A C 1
ATOM 706 O O . ASN A 1 95 ? -2.350 3.740 11.961 1.00 95.56 95 ASN A O 1
ATOM 710 N N . SER A 1 96 ? -0.606 4.081 10.578 1.00 94.31 96 SER A N 1
ATOM 711 C CA . SER A 1 96 ? -0.846 2.935 9.697 1.00 94.31 96 SER A CA 1
ATOM 712 C C . SER A 1 96 ? 0.306 1.940 9.818 1.00 94.31 96 SER A C 1
ATOM 714 O O . SER A 1 96 ? 1.391 2.293 10.266 1.00 94.31 96 SER A O 1
ATOM 716 N N . GLU A 1 97 ? 0.092 0.700 9.394 1.00 94.06 97 GLU A N 1
ATOM 717 C CA . GLU A 1 97 ? 1.116 -0.347 9.394 1.00 94.06 97 GLU A CA 1
ATOM 718 C C . GLU A 1 97 ? 1.147 -1.036 8.026 1.00 94.06 97 GLU A C 1
ATOM 720 O O . GLU A 1 97 ? 0.103 -1.181 7.386 1.00 94.06 97 GLU A O 1
ATOM 725 N N . ILE A 1 98 ? 2.333 -1.458 7.569 1.00 94.69 98 ILE A N 1
ATOM 726 C CA . ILE A 1 98 ? 2.448 -2.295 6.366 1.00 94.69 98 ILE A CA 1
ATOM 727 C C . ILE A 1 98 ? 1.992 -3.704 6.723 1.00 94.69 98 ILE A C 1
ATOM 729 O O . ILE A 1 98 ? 2.640 -4.381 7.515 1.00 94.69 98 ILE A O 1
ATOM 733 N N . LEU A 1 99 ? 0.907 -4.155 6.097 1.00 93.00 99 LEU A N 1
ATOM 734 C CA . LEU A 1 99 ? 0.390 -5.512 6.283 1.00 93.00 99 LEU A CA 1
ATOM 735 C C . LEU A 1 99 ? 1.031 -6.503 5.308 1.00 93.00 99 LEU A C 1
ATOM 737 O O . LEU A 1 99 ? 1.466 -7.580 5.707 1.00 93.00 99 LEU A O 1
ATOM 741 N N . SER A 1 100 ? 1.113 -6.130 4.033 1.00 93.75 100 SER A N 1
ATOM 742 C CA . SER A 1 100 ? 1.726 -6.933 2.979 1.00 93.75 100 SER A CA 1
ATOM 743 C C . SER A 1 100 ? 2.335 -6.037 1.902 1.00 93.75 100 SER A C 1
ATOM 745 O O . SER A 1 100 ? 1.893 -4.911 1.675 1.00 93.75 100 SER A O 1
ATOM 747 N N . ILE A 1 101 ? 3.382 -6.547 1.253 1.00 94.56 101 ILE A N 1
ATOM 748 C CA . ILE A 1 101 ? 3.953 -5.980 0.032 1.00 94.56 101 ILE A CA 1
ATOM 749 C C . ILE A 1 101 ? 4.040 -7.135 -0.949 1.00 94.56 101 ILE A C 1
ATOM 751 O O . ILE A 1 101 ? 4.794 -8.086 -0.734 1.00 94.56 101 ILE A O 1
ATOM 755 N N . GLU A 1 102 ? 3.261 -7.051 -2.015 1.00 93.75 102 GLU A N 1
ATOM 756 C CA . GLU A 1 102 ? 3.235 -8.059 -3.062 1.00 93.75 102 GLU A CA 1
ATOM 757 C C . GLU A 1 102 ? 3.884 -7.498 -4.317 1.00 93.75 102 GLU A C 1
ATOM 759 O O . GLU A 1 102 ? 3.658 -6.358 -4.706 1.00 93.75 102 GLU A O 1
ATOM 764 N N . LEU A 1 103 ? 4.749 -8.301 -4.927 1.00 94.81 103 LEU A N 1
ATOM 765 C CA . LEU A 1 103 ? 5.628 -7.855 -5.995 1.00 94.81 103 LEU A CA 1
ATOM 766 C C . LEU A 1 103 ? 5.310 -8.605 -7.282 1.00 94.81 103 LEU A C 1
ATOM 768 O O . LEU A 1 103 ? 5.849 -9.683 -7.545 1.00 94.81 103 LEU A O 1
ATOM 772 N N . ALA A 1 104 ? 4.422 -8.031 -8.090 1.00 93.19 104 ALA A N 1
ATOM 773 C CA . ALA A 1 104 ? 3.999 -8.635 -9.343 1.00 93.19 104 ALA A CA 1
ATOM 774 C C . ALA A 1 104 ? 5.062 -8.455 -10.436 1.00 93.19 104 ALA A C 1
ATOM 776 O O . ALA A 1 104 ? 5.658 -7.388 -10.606 1.00 93.19 104 ALA A O 1
ATOM 777 N N . ARG A 1 105 ? 5.282 -9.501 -11.235 1.00 93.75 105 ARG A N 1
ATOM 778 C CA . ARG A 1 105 ? 6.093 -9.409 -12.450 1.00 93.75 105 ARG A 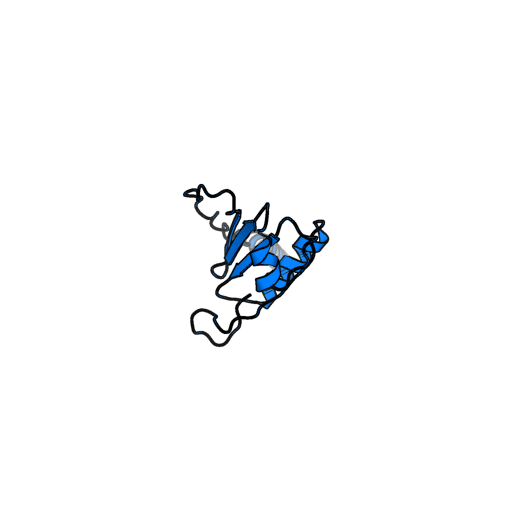CA 1
ATOM 779 C C . ARG A 1 105 ? 5.263 -8.742 -13.547 1.00 93.75 105 ARG A C 1
ATOM 781 O O . ARG A 1 105 ? 4.439 -9.396 -14.176 1.00 93.75 105 ARG A O 1
ATOM 788 N N . ASP A 1 106 ? 5.486 -7.451 -13.764 1.00 92.50 106 ASP A N 1
ATOM 789 C CA . ASP A 1 106 ? 4.664 -6.642 -14.670 1.00 92.50 106 ASP A CA 1
ATOM 790 C C . ASP A 1 106 ? 5.524 -5.624 -15.431 1.00 92.50 106 ASP A C 1
ATOM 792 O O . ASP A 1 106 ? 6.230 -6.006 -16.368 1.00 92.50 106 ASP A O 1
ATOM 796 N N . THR A 1 107 ? 5.527 -4.345 -15.033 1.00 90.75 107 THR A N 1
ATOM 797 C CA . THR A 1 107 ? 6.119 -3.230 -15.798 1.00 90.75 107 THR A CA 1
ATOM 798 C C . THR A 1 107 ? 5.599 -3.157 -17.232 1.00 90.75 107 THR A C 1
ATOM 800 O O . THR A 1 107 ? 6.355 -2.878 -18.160 1.00 90.75 107 THR A O 1
ATOM 803 N N . GLU A 1 108 ? 4.315 -3.481 -17.414 1.00 90.88 108 GLU A N 1
ATOM 804 C CA . GLU A 1 108 ? 3.601 -3.437 -18.694 1.00 90.88 108 GLU A CA 1
ATOM 805 C C . GLU A 1 108 ? 4.250 -4.321 -19.772 1.00 90.88 108 GLU A C 1
ATOM 807 O O . GLU A 1 108 ? 4.287 -3.988 -20.954 1.00 90.88 108 GLU A O 1
ATOM 812 N N . GLY A 1 109 ? 4.777 -5.474 -19.349 1.00 89.56 109 GLY A N 1
ATOM 813 C CA . GLY A 1 109 ? 5.509 -6.411 -20.208 1.00 89.56 109 GLY A CA 1
ATOM 814 C C . GLY A 1 109 ? 7.023 -6.177 -20.244 1.00 89.56 109 GLY A C 1
ATOM 815 O O . GLY A 1 109 ? 7.745 -6.973 -20.846 1.00 89.56 109 GLY A O 1
ATOM 816 N N . GLY A 1 110 ? 7.520 -5.132 -19.572 1.00 91.06 110 GLY A N 1
ATOM 817 C CA . GLY A 1 110 ? 8.945 -4.890 -19.332 1.00 91.06 110 GLY A CA 1
ATOM 818 C C . GLY A 1 110 ? 9.574 -5.942 -18.421 1.00 91.06 110 GLY A C 1
ATOM 819 O O . GLY A 1 110 ? 8.923 -6.919 -18.091 1.00 91.06 110 GLY A O 1
ATOM 820 N N . GLY A 1 111 ? 10.840 -5.773 -18.020 1.00 90.81 111 GLY A N 1
ATOM 821 C CA . GLY A 1 111 ? 11.628 -6.731 -17.220 1.00 90.81 111 GLY A CA 1
ATOM 822 C C . GLY A 1 111 ? 11.454 -6.662 -15.696 1.00 90.81 111 GLY A C 1
ATOM 823 O O . GLY A 1 111 ? 12.004 -7.500 -14.986 1.00 90.81 111 GLY A O 1
ATOM 824 N N . GLY A 1 112 ? 10.753 -5.647 -15.192 1.00 89.25 112 GLY A N 1
ATOM 825 C CA . GLY A 1 112 ? 10.766 -5.286 -13.778 1.00 89.25 112 GLY A CA 1
ATOM 826 C C . GLY A 1 112 ? 9.538 -5.733 -12.990 1.00 89.25 112 GLY A C 1
ATOM 827 O O . GLY A 1 112 ? 8.757 -6.595 -13.406 1.00 89.25 112 GLY A O 1
ATOM 828 N N . THR A 1 113 ? 9.385 -5.101 -11.830 1.00 84.75 113 THR A N 1
ATOM 829 C CA . THR A 1 113 ? 8.399 -5.449 -10.807 1.00 84.75 113 THR A CA 1
ATOM 830 C C . THR A 1 113 ? 7.435 -4.286 -10.562 1.00 84.75 113 THR A C 1
ATOM 832 O O . THR A 1 113 ? 7.837 -3.119 -10.595 1.00 84.75 113 THR A O 1
ATOM 835 N N . ALA A 1 114 ? 6.174 -4.623 -10.321 1.00 80.75 114 ALA A N 1
ATOM 836 C CA . ALA A 1 114 ? 5.108 -3.754 -9.837 1.00 80.75 114 ALA A CA 1
ATOM 837 C C . ALA A 1 114 ? 4.877 -3.976 -8.335 1.00 80.75 114 ALA A C 1
ATOM 839 O O . ALA A 1 114 ? 5.206 -5.049 -7.828 1.00 80.75 114 ALA A O 1
ATOM 840 N N . ALA A 1 115 ? 4.328 -2.975 -7.651 1.00 72.44 115 ALA A N 1
ATOM 841 C CA . ALA A 1 115 ? 3.901 -3.050 -6.253 1.00 72.44 115 ALA A CA 1
ATOM 842 C C . ALA A 1 115 ? 2.425 -2.681 -6.123 1.00 72.44 115 ALA A C 1
ATOM 844 O O . ALA A 1 115 ? 1.947 -1.911 -6.987 1.00 72.44 115 ALA A O 1
#

Organism: Raoultella terrigena (NCBI:txid577)

Radius of gyration: 21.76 Å; chains: 1; bounding box: 56×56×35 Å